Protein AF-A0A7V1BWY7-F1 (afdb_monomer_lite)

Radius of gyration: 24.0 Å; chains: 1; bounding box: 37×32×69 Å

Foldseek 3Di:
DPDLDQDDPVLLVVLVVLCPDPPHDPVSVVVSVVNVVSNVVVPPPPPDDPPPPDDDPVNVVVVVVVVVVVVVVVD

Structure (mmCIF, N/CA/C/O backbone):
data_AF-A0A7V1BWY7-F1
#
_entry.id   AF-A0A7V1BWY7-F1
#
loop_
_atom_site.group_PDB
_atom_site.id
_atom_site.type_symbol
_atom_site.label_atom_id
_atom_si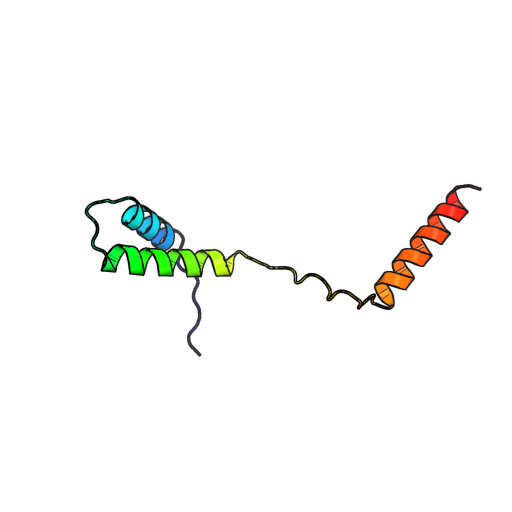te.label_alt_id
_atom_site.label_comp_id
_atom_site.label_asym_id
_atom_site.label_entity_id
_atom_site.label_seq_id
_atom_site.pdbx_PDB_ins_code
_atom_site.Cartn_x
_atom_site.Cartn_y
_atom_site.Cartn_z
_atom_site.occupancy
_atom_site.B_iso_or_equiv
_atom_site.auth_seq_id
_atom_site.auth_comp_id
_atom_site.auth_asym_id
_atom_site.auth_atom_id
_atom_site.pdbx_PDB_model_num
ATOM 1 N N . MET A 1 1 ? 14.155 -19.673 3.019 1.00 39.31 1 MET A N 1
ATOM 2 C CA . MET A 1 1 ? 13.158 -18.611 3.296 1.00 39.31 1 MET A CA 1
ATOM 3 C C . MET A 1 1 ? 13.746 -17.261 2.911 1.00 39.31 1 MET A C 1
ATOM 5 O O . MET A 1 1 ? 14.800 -16.913 3.424 1.00 39.31 1 MET A O 1
ATOM 9 N N . ALA A 1 2 ? 13.123 -16.513 1.994 1.00 50.06 2 ALA A N 1
ATOM 10 C CA . ALA A 1 2 ? 13.596 -15.175 1.641 1.00 50.06 2 ALA A CA 1
ATOM 11 C C . ALA A 1 2 ? 13.366 -14.225 2.827 1.00 50.06 2 ALA A C 1
ATOM 13 O O . ALA A 1 2 ? 12.220 -13.937 3.178 1.00 50.06 2 ALA A O 1
ATOM 14 N N . SER A 1 3 ? 14.451 -13.759 3.451 1.00 50.69 3 SER A N 1
ATOM 15 C CA . SER A 1 3 ? 14.414 -12.668 4.426 1.00 50.69 3 SER A CA 1
ATOM 16 C C . SER A 1 3 ? 13.674 -11.491 3.789 1.00 50.69 3 SER A C 1
ATOM 18 O O . SER A 1 3 ? 14.156 -10.895 2.822 1.00 50.69 3 SER A O 1
ATOM 20 N N . LYS A 1 4 ? 12.461 -11.186 4.270 1.00 61.59 4 LYS A N 1
ATOM 21 C CA . LYS A 1 4 ? 11.687 -10.014 3.839 1.00 61.59 4 LYS A CA 1
ATOM 22 C C . LYS A 1 4 ? 12.350 -8.769 4.426 1.00 61.59 4 LYS A C 1
ATOM 24 O O . LYS A 1 4 ? 11.827 -8.145 5.343 1.00 61.59 4 LYS A O 1
ATOM 29 N N . LYS A 1 5 ? 13.539 -8.439 3.921 1.00 69.62 5 LYS A N 1
ATOM 30 C CA . LYS A 1 5 ? 14.309 -7.271 4.332 1.00 69.62 5 LYS A CA 1
ATOM 31 C C . LYS A 1 5 ? 13.507 -6.034 3.948 1.00 69.62 5 LYS A C 1
ATOM 33 O O . LYS A 1 5 ? 13.235 -5.799 2.768 1.00 69.62 5 LYS A O 1
ATOM 38 N N . SER A 1 6 ? 13.075 -5.284 4.955 1.00 71.19 6 SER A N 1
ATOM 39 C CA . SER A 1 6 ? 12.422 -3.996 4.757 1.00 71.19 6 SER A CA 1
ATOM 40 C C . SER A 1 6 ? 13.333 -3.093 3.916 1.00 71.19 6 SER A C 1
ATOM 42 O O . SER A 1 6 ? 14.552 -3.097 4.130 1.00 71.19 6 SER A O 1
ATOM 44 N N . PRO A 1 7 ? 12.788 -2.324 2.960 1.00 78.69 7 PRO A N 1
ATOM 45 C CA . PRO A 1 7 ? 13.594 -1.396 2.177 1.00 78.69 7 PRO A CA 1
ATOM 46 C C . PRO A 1 7 ? 14.280 -0.379 3.100 1.00 78.69 7 PRO A C 1
ATOM 48 O O . PRO A 1 7 ? 13.692 0.095 4.073 1.00 78.69 7 PRO A O 1
ATOM 51 N N . SER A 1 8 ? 15.542 -0.058 2.809 1.00 84.31 8 SER A N 1
ATOM 52 C CA . SER A 1 8 ? 16.309 0.926 3.580 1.00 84.31 8 SER A CA 1
ATOM 53 C C . SER A 1 8 ? 15.730 2.337 3.416 1.00 84.31 8 SER A C 1
ATOM 55 O O . SER A 1 8 ? 15.089 2.639 2.406 1.00 84.31 8 SER A O 1
ATOM 57 N N . LYS A 1 9 ? 16.004 3.241 4.372 1.00 84.38 9 LYS A N 1
ATOM 58 C CA . LYS A 1 9 ? 15.578 4.657 4.304 1.00 84.38 9 LYS A CA 1
ATOM 59 C C . LYS A 1 9 ? 15.964 5.312 2.970 1.00 84.38 9 LYS A C 1
ATOM 61 O O . LYS A 1 9 ? 15.155 6.004 2.358 1.00 84.38 9 LYS A O 1
ATOM 66 N N . THR A 1 10 ? 17.169 5.026 2.479 1.00 87.69 10 THR A N 1
ATOM 67 C CA . THR A 1 10 ? 17.673 5.524 1.193 1.00 87.69 10 THR A CA 1
ATOM 68 C C . THR A 1 10 ? 16.856 5.010 0.008 1.00 87.69 10 THR A C 1
ATOM 70 O O . THR A 1 10 ? 16.547 5.780 -0.901 1.00 87.69 10 THR A O 1
ATOM 73 N N . ALA A 1 11 ? 16.468 3.730 0.011 1.00 86.69 11 ALA A N 1
ATOM 74 C CA . ALA A 1 11 ? 15.650 3.147 -1.051 1.00 86.69 11 ALA A CA 1
ATOM 75 C C . ALA A 1 11 ? 14.251 3.782 -1.097 1.00 86.69 11 ALA A C 1
ATOM 77 O O . ALA A 1 11 ? 13.778 4.157 -2.170 1.00 86.69 11 ALA A O 1
ATOM 78 N N . THR A 1 12 ? 13.633 3.992 0.067 1.00 87.06 12 THR A N 1
ATOM 79 C CA . THR A 1 12 ? 12.344 4.688 0.204 1.00 87.06 12 THR A CA 1
ATOM 80 C C . THR A 1 12 ? 12.431 6.127 -0.311 1.00 87.06 12 THR A C 1
ATOM 82 O O . THR A 1 12 ? 11.578 6.563 -1.083 1.00 87.06 12 THR A O 1
ATOM 85 N N . HIS A 1 13 ? 13.496 6.856 0.033 1.00 91.75 13 HIS A N 1
ATOM 86 C CA . HIS A 1 13 ? 13.677 8.240 -0.412 1.00 91.75 13 HIS A CA 1
ATOM 87 C C . HIS A 1 13 ? 13.898 8.348 -1.930 1.00 91.75 13 HIS A C 1
ATOM 89 O O . HIS A 1 13 ? 13.391 9.270 -2.575 1.00 91.75 13 HIS A O 1
ATOM 95 N N . ARG A 1 14 ? 14.643 7.408 -2.526 1.00 91.12 14 ARG A N 1
ATOM 96 C CA . ARG A 1 14 ? 14.809 7.333 -3.986 1.00 91.12 14 ARG A CA 1
ATOM 97 C C . ARG A 1 14 ? 13.485 7.004 -4.676 1.00 91.12 14 ARG A C 1
ATOM 99 O O . ARG A 1 14 ? 13.146 7.660 -5.655 1.00 91.12 14 ARG A O 1
ATOM 106 N N . ALA A 1 15 ? 12.713 6.060 -4.140 1.00 92.31 15 ALA A N 1
ATOM 107 C CA . ALA A 1 15 ? 11.390 5.720 -4.659 1.00 92.31 15 ALA A CA 1
ATOM 108 C C . ALA A 1 15 ? 10.427 6.923 -4.631 1.00 92.31 15 ALA A C 1
ATOM 110 O O . ALA A 1 15 ? 9.756 7.186 -5.626 1.00 92.31 15 ALA A O 1
ATOM 111 N N . ALA A 1 16 ? 10.418 7.704 -3.546 1.00 92.00 16 ALA A N 1
ATOM 112 C CA . ALA A 1 16 ? 9.623 8.930 -3.464 1.00 92.00 16 ALA A CA 1
ATOM 113 C C . ALA A 1 16 ? 10.008 9.939 -4.563 1.00 92.00 16 ALA A C 1
ATOM 115 O O . ALA A 1 16 ? 9.141 10.413 -5.293 1.00 92.00 16 ALA A O 1
ATOM 116 N N . LYS A 1 17 ? 11.312 10.182 -4.764 1.00 95.12 17 LYS A N 1
ATOM 117 C CA . LYS A 1 17 ? 11.807 11.068 -5.836 1.00 95.12 17 LYS A CA 1
ATOM 118 C C . LYS A 1 17 ? 11.392 10.596 -7.236 1.00 95.12 17 LYS A C 1
ATOM 120 O O . LYS A 1 17 ? 11.057 11.418 -8.083 1.00 95.12 17 LYS A O 1
ATOM 125 N N . VAL A 1 18 ? 11.401 9.285 -7.484 1.00 95.81 18 VAL A N 1
ATOM 126 C CA . VAL A 1 18 ? 10.977 8.696 -8.768 1.00 95.81 18 VAL A CA 1
ATOM 127 C C . VAL A 1 18 ? 9.489 8.938 -9.035 1.00 95.81 18 VAL A C 1
ATOM 129 O O . VAL A 1 18 ? 9.125 9.259 -10.165 1.00 95.81 18 VAL A O 1
ATOM 132 N N . LEU A 1 19 ? 8.634 8.828 -8.013 1.00 93.25 19 LEU A N 1
ATOM 133 C CA . LEU A 1 19 ? 7.197 9.092 -8.148 1.00 93.25 19 LEU A CA 1
ATOM 134 C C . LEU A 1 19 ? 6.889 10.570 -8.397 1.00 93.25 19 LEU A C 1
ATOM 136 O O . LEU A 1 19 ? 6.004 10.871 -9.194 1.00 93.25 19 LEU A O 1
ATOM 140 N N . SER A 1 20 ? 7.643 11.476 -7.774 1.00 95.06 20 SER A N 1
ATOM 141 C CA . SER A 1 20 ? 7.494 12.923 -7.966 1.00 95.06 20 SER A CA 1
ATOM 142 C C . SER A 1 20 ? 8.004 13.424 -9.321 1.00 95.06 20 SER A C 1
ATOM 144 O O . SER A 1 20 ? 7.709 14.555 -9.692 1.00 95.06 20 SER A O 1
ATOM 146 N N . ASN A 1 21 ? 8.766 12.620 -10.071 1.00 94.38 21 ASN A N 1
ATOM 147 C CA . ASN A 1 21 ? 9.301 13.037 -11.364 1.00 94.38 21 ASN A CA 1
ATOM 148 C C . ASN A 1 21 ? 8.307 12.728 -12.509 1.00 94.38 21 ASN A C 1
ATOM 150 O O . ASN A 1 21 ? 8.100 11.552 -12.848 1.00 94.38 21 ASN A O 1
ATOM 154 N N . PRO A 1 22 ? 7.734 13.747 -13.182 1.00 90.56 22 PRO A N 1
ATOM 155 C CA . PRO A 1 22 ? 6.773 13.538 -14.263 1.00 90.56 22 PRO A CA 1
ATOM 156 C C . PRO A 1 22 ? 7.393 12.812 -15.462 1.00 90.56 22 PRO A C 1
ATOM 158 O O . PRO A 1 22 ? 6.723 11.973 -16.062 1.00 90.56 22 PRO A O 1
ATOM 161 N N . ARG A 1 23 ? 8.688 13.022 -15.728 1.00 95.00 23 ARG A N 1
ATOM 162 C CA . ARG A 1 23 ? 9.437 12.396 -16.832 1.00 95.00 23 ARG A CA 1
ATOM 163 C C . ARG A 1 23 ? 9.832 10.944 -16.568 1.00 95.00 23 ARG A C 1
ATOM 165 O O . ARG A 1 23 ? 10.365 10.282 -17.452 1.00 95.00 23 ARG A O 1
ATOM 172 N N . SER A 1 24 ? 9.605 10.434 -15.358 1.00 92.62 24 SER A N 1
ATOM 173 C CA . SER A 1 24 ? 9.947 9.050 -15.047 1.00 92.62 24 SER A CA 1
ATOM 174 C C . SER A 1 24 ? 8.992 8.071 -15.731 1.00 92.62 24 SER A C 1
ATOM 176 O O . SER A 1 24 ? 7.776 8.301 -15.787 1.00 92.62 24 SER A O 1
ATOM 178 N N . SER A 1 25 ? 9.552 6.964 -16.220 1.00 94.50 25 SER A N 1
ATOM 179 C CA . SER A 1 25 ? 8.813 5.934 -16.946 1.00 94.50 25 SER A CA 1
ATOM 180 C C . SER A 1 25 ? 7.782 5.233 -16.055 1.00 94.50 25 SER A C 1
ATOM 182 O O . SER A 1 25 ? 7.924 5.138 -14.831 1.00 94.50 25 SER A O 1
ATOM 184 N N . LYS A 1 26 ? 6.730 4.688 -16.678 1.00 92.81 26 LYS A N 1
ATOM 185 C CA . LYS A 1 26 ? 5.668 3.947 -15.975 1.00 92.81 26 LYS A CA 1
ATOM 186 C C . LYS A 1 26 ? 6.225 2.761 -15.178 1.00 92.81 26 LYS A C 1
ATOM 188 O O . LYS A 1 26 ? 5.797 2.520 -14.050 1.00 92.81 26 LYS A O 1
ATOM 193 N N . ALA A 1 27 ? 7.218 2.064 -15.733 1.00 93.56 27 ALA A N 1
ATOM 194 C CA . ALA A 1 27 ? 7.899 0.956 -15.068 1.00 93.56 27 ALA A CA 1
ATOM 195 C C . ALA A 1 27 ? 8.655 1.414 -13.807 1.00 93.56 27 ALA A C 1
ATOM 197 O O . ALA A 1 27 ? 8.522 0.794 -12.748 1.00 93.56 27 ALA A O 1
ATOM 198 N N . ALA A 1 28 ? 9.380 2.536 -13.887 1.00 90.56 28 ALA A N 1
ATOM 199 C CA . ALA A 1 28 ? 10.108 3.097 -12.751 1.00 90.56 28 ALA A CA 1
ATOM 200 C C . ALA A 1 28 ? 9.15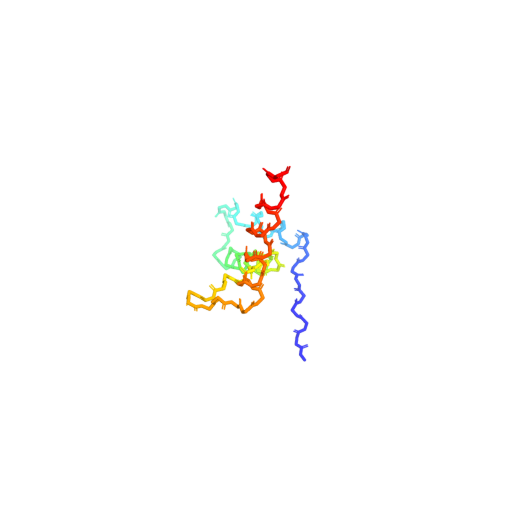8 3.525 -11.622 1.00 90.56 28 ALA A C 1
ATOM 202 O O . ALA A 1 28 ? 9.368 3.161 -10.462 1.00 90.56 28 ALA A O 1
ATOM 203 N N . LYS A 1 29 ? 8.058 4.207 -11.963 1.00 92.56 29 LYS A N 1
ATOM 204 C CA . LYS A 1 29 ? 7.011 4.589 -11.001 1.00 92.56 29 LYS A CA 1
ATOM 205 C C . LYS A 1 29 ? 6.345 3.370 -10.354 1.00 92.56 29 LYS A C 1
ATOM 207 O O . LYS A 1 29 ? 6.158 3.348 -9.140 1.00 92.56 29 LYS A O 1
ATOM 212 N N . SER A 1 30 ? 6.053 2.320 -11.125 1.00 94.69 30 SER A N 1
ATOM 213 C CA . SER A 1 30 ? 5.483 1.074 -10.588 1.00 94.69 30 SER A CA 1
ATOM 214 C C . SER A 1 30 ? 6.416 0.396 -9.574 1.00 94.69 30 SER A C 1
ATOM 216 O O . SER A 1 30 ? 5.989 0.021 -8.478 1.00 94.69 30 SER A O 1
ATOM 218 N N . SER A 1 31 ? 7.709 0.290 -9.896 1.00 91.75 31 SER A N 1
ATOM 219 C CA . SER A 1 31 ? 8.723 -0.273 -8.992 1.00 91.75 31 SER A CA 1
ATOM 220 C C . SER A 1 31 ? 8.887 0.558 -7.709 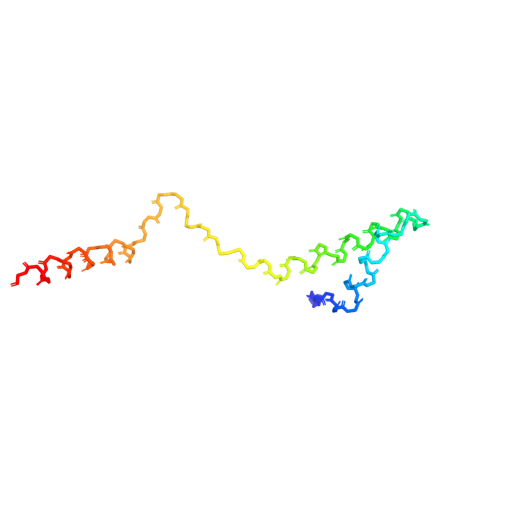1.00 91.75 31 SER A C 1
ATOM 222 O O . SER A 1 31 ? 8.925 0.018 -6.595 1.00 91.75 31 SER A O 1
ATOM 224 N N . ALA A 1 32 ? 8.889 1.888 -7.843 1.00 92.81 32 ALA A N 1
ATOM 225 C CA . ALA A 1 32 ? 8.933 2.809 -6.714 1.00 92.81 32 ALA A CA 1
ATOM 226 C C . ALA A 1 32 ? 7.710 2.651 -5.792 1.00 92.81 32 ALA A C 1
ATOM 228 O O . ALA A 1 32 ? 7.870 2.531 -4.575 1.00 92.81 32 ALA A O 1
ATOM 229 N N . GLY A 1 33 ? 6.504 2.541 -6.359 1.00 89.88 33 GLY A N 1
ATOM 230 C CA . GLY A 1 33 ? 5.274 2.294 -5.601 1.00 89.88 33 GLY A CA 1
ATOM 231 C C . GLY A 1 33 ? 5.323 0.995 -4.790 1.00 89.88 33 GLY A C 1
ATOM 232 O O . GLY A 1 33 ? 5.007 0.993 -3.599 1.00 89.88 33 GLY A O 1
ATOM 233 N N . LYS A 1 34 ? 5.815 -0.102 -5.383 1.00 90.75 34 LYS A N 1
ATOM 234 C CA . LYS A 1 34 ? 5.999 -1.386 -4.674 1.00 90.75 34 LYS A CA 1
ATOM 235 C C . LYS A 1 34 ? 6.984 -1.275 -3.508 1.00 90.75 34 LYS A C 1
ATOM 237 O O . LYS A 1 34 ? 6.785 -1.901 -2.466 1.00 90.75 34 LYS A O 1
ATOM 242 N N . THR A 1 35 ? 8.036 -0.476 -3.674 1.00 89.50 35 THR A N 1
ATOM 243 C CA . THR A 1 35 ? 9.040 -0.237 -2.628 1.00 89.50 35 THR A CA 1
ATOM 244 C C . THR A 1 35 ? 8.427 0.507 -1.440 1.00 89.50 35 THR A C 1
ATOM 246 O O . THR A 1 35 ? 8.602 0.082 -0.298 1.00 89.50 35 THR A O 1
ATOM 249 N N . LEU A 1 36 ? 7.635 1.554 -1.693 1.00 87.31 36 LEU A N 1
ATOM 250 C CA . LEU A 1 36 ? 6.944 2.299 -0.634 1.00 87.31 36 LEU A CA 1
ATOM 251 C C . LEU A 1 36 ? 5.864 1.463 0.069 1.00 87.31 36 LEU A C 1
ATOM 253 O O . LEU A 1 36 ? 5.761 1.504 1.294 1.00 87.31 36 LEU A O 1
ATOM 257 N N . ALA A 1 37 ? 5.107 0.650 -0.672 1.00 86.62 37 ALA A N 1
ATOM 258 C CA . ALA A 1 37 ? 4.099 -0.241 -0.093 1.00 86.62 37 ALA A CA 1
ATOM 259 C C . ALA A 1 37 ? 4.721 -1.256 0.883 1.00 86.62 37 ALA A C 1
ATOM 261 O O . ALA A 1 37 ? 4.219 -1.452 1.993 1.00 86.62 37 ALA A O 1
ATOM 262 N N . LYS A 1 38 ? 5.870 -1.842 0.516 1.00 83.50 38 LYS A N 1
ATOM 263 C CA . LYS A 1 38 ? 6.636 -2.720 1.414 1.00 83.50 38 LYS A CA 1
ATOM 264 C C . LYS A 1 38 ? 7.127 -1.979 2.660 1.00 83.50 38 LYS A C 1
ATOM 266 O O . LYS A 1 38 ? 7.011 -2.522 3.757 1.00 83.50 38 LYS A O 1
ATOM 271 N N . ALA A 1 39 ? 7.614 -0.745 2.516 1.00 80.44 39 ALA A N 1
ATOM 272 C CA . ALA A 1 39 ? 8.024 0.081 3.654 1.00 80.44 39 ALA A CA 1
ATOM 273 C C . ALA A 1 39 ? 6.856 0.347 4.625 1.00 80.44 39 ALA A C 1
ATOM 275 O O . ALA A 1 39 ? 7.013 0.187 5.833 1.00 80.44 39 ALA A O 1
ATOM 276 N N . SER A 1 40 ? 5.671 0.679 4.100 1.00 71.12 40 SER A N 1
ATOM 277 C CA . SER A 1 40 ? 4.468 0.958 4.898 1.00 71.12 40 SER A CA 1
ATOM 278 C C . SER A 1 40 ? 3.952 -0.273 5.654 1.00 71.12 40 SER A C 1
ATOM 280 O O . SER A 1 40 ? 3.551 -0.174 6.814 1.00 71.12 40 SER A O 1
ATOM 282 N N . SER A 1 41 ? 4.027 -1.460 5.043 1.00 66.56 41 SER A N 1
ATOM 283 C CA . SER A 1 41 ? 3.619 -2.708 5.704 1.00 66.56 41 SER A CA 1
ATOM 284 C C . SER A 1 41 ? 4.488 -3.077 6.914 1.00 66.56 41 SER A C 1
ATOM 286 O O . SER A 1 41 ? 4.020 -3.774 7.807 1.00 66.56 41 SER A O 1
ATOM 288 N N . SER A 1 42 ? 5.727 -2.578 6.976 1.00 61.81 42 SER A N 1
ATOM 289 C CA . SER A 1 42 ? 6.651 -2.846 8.083 1.00 61.81 42 SER A CA 1
ATOM 290 C C . SER A 1 42 ? 6.368 -2.009 9.333 1.00 61.81 42 SER A C 1
ATOM 292 O O . SER A 1 42 ? 6.781 -2.404 10.419 1.00 61.81 42 SER A O 1
ATOM 294 N N . THR A 1 43 ? 5.717 -0.850 9.202 1.00 60.53 43 THR A N 1
ATOM 295 C CA . THR A 1 43 ? 5.453 0.067 10.327 1.00 60.53 43 THR A CA 1
ATOM 296 C C . THR A 1 43 ? 4.013 -0.001 10.823 1.00 60.53 43 THR A C 1
ATOM 298 O O . THR A 1 43 ? 3.711 0.451 11.928 1.00 60.53 43 THR A O 1
ATOM 301 N N . ARG A 1 44 ? 3.108 -0.597 10.041 1.00 58.09 44 ARG A N 1
ATOM 302 C CA . ARG A 1 44 ? 1.708 -0.768 10.420 1.00 58.09 44 ARG A CA 1
ATOM 303 C C . ARG A 1 44 ? 1.547 -1.999 11.326 1.00 58.09 44 ARG A C 1
ATOM 305 O O . ARG A 1 44 ? 1.116 -3.058 10.882 1.00 58.09 44 ARG A O 1
ATOM 312 N N . SER A 1 45 ? 1.854 -1.837 12.615 1.00 57.66 45 SER A N 1
ATOM 313 C CA . SER A 1 45 ? 1.356 -2.731 13.670 1.00 57.66 45 SER A CA 1
ATOM 314 C C . SER A 1 45 ? -0.152 -2.515 13.809 1.00 57.66 45 SER A C 1
ATOM 316 O O . SER A 1 45 ? -0.622 -1.674 14.575 1.00 57.66 45 SER A O 1
ATOM 318 N N . VAL A 1 46 ? -0.935 -3.212 12.988 1.00 62.28 46 VAL A N 1
ATOM 319 C CA . VAL A 1 46 ? -2.384 -3.279 13.183 1.00 62.28 46 VAL A CA 1
ATOM 320 C C . VAL A 1 46 ? -2.641 -4.177 14.382 1.00 62.28 46 VAL A C 1
ATOM 322 O O . VAL A 1 46 ? -2.656 -5.401 14.268 1.00 62.28 46 VAL A O 1
ATOM 325 N N . LYS A 1 47 ? -2.837 -3.559 15.550 1.00 61.88 47 LYS A N 1
ATOM 326 C CA . LYS A 1 47 ? -3.442 -4.233 16.696 1.00 61.88 47 LYS A CA 1
ATOM 327 C C . LYS A 1 47 ? -4.846 -4.638 16.262 1.00 61.88 47 LYS A C 1
ATOM 329 O O . LYS A 1 47 ? -5.716 -3.783 16.109 1.00 61.88 47 LYS A O 1
ATOM 334 N N . SER A 1 48 ? -5.039 -5.922 15.985 1.00 66.94 48 SER A N 1
ATOM 335 C CA . SER A 1 48 ? -6.331 -6.466 15.591 1.00 66.94 48 SER A CA 1
ATOM 336 C C . SER A 1 48 ? -7.358 -6.101 16.660 1.00 66.94 48 SER A C 1
ATOM 338 O O . SER A 1 48 ? -7.161 -6.373 17.847 1.00 66.94 48 SER A O 1
ATOM 340 N N . ALA A 1 49 ? -8.437 -5.436 16.247 1.00 66.50 49 ALA A N 1
ATOM 341 C CA . ALA A 1 49 ? -9.564 -5.208 17.133 1.00 66.50 49 ALA A CA 1
ATOM 342 C C . ALA A 1 49 ? -10.123 -6.577 17.570 1.00 66.50 49 ALA A C 1
ATOM 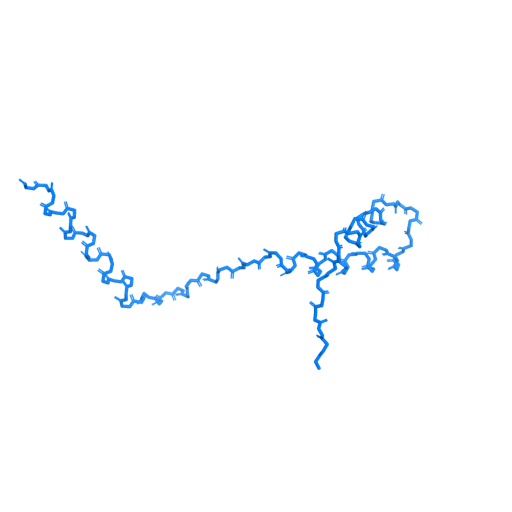344 O O . ALA A 1 49 ? -10.168 -7.502 16.748 1.00 66.50 49 ALA A O 1
ATOM 345 N N . PRO A 1 50 ? -10.515 -6.748 18.845 1.00 64.81 50 PRO A N 1
ATOM 346 C CA . PRO A 1 50 ? -11.179 -7.973 19.271 1.00 64.81 50 PRO A CA 1
ATOM 347 C C . PRO A 1 50 ? -12.443 -8.181 18.427 1.00 64.81 50 PRO A C 1
ATOM 349 O O . PRO A 1 50 ? -13.170 -7.228 18.146 1.00 64.81 50 PRO A O 1
ATOM 352 N N . LYS A 1 51 ? -12.690 -9.426 17.997 1.00 71.25 51 LYS A N 1
ATOM 353 C CA . LYS A 1 51 ? -13.889 -9.775 17.224 1.00 71.25 51 LYS A CA 1
ATOM 354 C C . LYS A 1 51 ? -15.129 -9.379 18.026 1.00 71.25 51 LYS A C 1
ATOM 356 O O . LYS A 1 51 ? -15.224 -9.706 19.214 1.00 71.25 51 LYS A O 1
ATOM 361 N N . ALA A 1 52 ? -16.067 -8.689 17.378 1.00 62.38 52 ALA A N 1
ATOM 362 C CA . ALA A 1 52 ? -17.349 -8.343 17.982 1.00 62.38 52 ALA A CA 1
ATOM 363 C C . ALA A 1 52 ? -17.993 -9.607 18.585 1.00 62.38 52 ALA A C 1
ATOM 365 O O . ALA A 1 52 ? -17.996 -10.662 17.955 1.00 62.38 52 ALA A O 1
ATOM 366 N N . GLY A 1 53 ? -18.446 -9.522 19.840 1.00 62.12 53 GLY A N 1
ATOM 367 C CA . GLY A 1 53 ? -19.029 -10.649 20.583 1.00 62.12 53 GLY A CA 1
ATOM 368 C C . GLY A 1 53 ? -18.051 -11.470 21.435 1.00 62.12 53 GLY A C 1
ATOM 369 O O . GLY A 1 53 ? -18.492 -12.220 22.301 1.00 62.12 53 GLY A O 1
ATOM 370 N N . THR A 1 54 ? -16.732 -11.301 21.287 1.00 64.25 54 THR A N 1
ATOM 371 C CA . THR A 1 54 ? -15.751 -11.967 22.167 1.00 64.25 54 THR A CA 1
ATOM 372 C C . THR A 1 54 ? -15.357 -11.073 23.343 1.00 64.25 54 THR A C 1
ATOM 374 O O . THR A 1 54 ? -14.298 -10.447 23.356 1.00 64.25 54 THR A O 1
ATOM 377 N N . VAL A 1 55 ? -16.210 -10.999 24.369 1.00 68.62 55 VAL A N 1
ATOM 378 C CA . VAL A 1 55 ? -15.787 -10.445 25.664 1.00 68.62 55 VAL A CA 1
ATOM 379 C C . VAL A 1 55 ? -14.977 -11.520 26.379 1.00 68.62 55 VAL A C 1
ATOM 381 O O . VAL A 1 55 ? -15.510 -12.544 26.804 1.00 68.62 55 VAL A O 1
ATOM 384 N N . SER A 1 56 ? -13.664 -11.322 26.494 1.00 73.44 56 SER A N 1
ATOM 385 C CA . SER A 1 56 ? -12.832 -12.265 27.237 1.00 73.44 56 SER A CA 1
ATOM 386 C C . SER A 1 56 ? -13.213 -12.250 28.721 1.00 73.44 56 SER A C 1
ATOM 388 O O . SER A 1 56 ? -13.490 -11.201 29.305 1.00 73.44 56 SER A O 1
ATOM 390 N N . ARG A 1 57 ? -13.140 -13.410 29.383 1.00 74.38 57 ARG A N 1
ATOM 391 C CA . ARG A 1 57 ? -13.383 -13.530 30.835 1.00 74.38 57 ARG A CA 1
ATOM 392 C C . ARG A 1 57 ? -12.493 -12.579 31.652 1.00 74.38 57 ARG A C 1
ATOM 394 O O . ARG A 1 57 ? -12.894 -12.106 32.714 1.00 74.38 57 ARG A O 1
ATOM 401 N N . SER A 1 58 ? -11.298 -12.264 31.141 1.00 78.19 58 SER A N 1
ATOM 402 C CA . SER A 1 58 ? -10.385 -11.278 31.730 1.00 78.19 58 SER A CA 1
ATOM 403 C C . SER A 1 58 ? -10.875 -9.835 31.579 1.00 78.19 58 SER A C 1
ATOM 405 O O . SER A 1 58 ? -10.725 -9.055 32.521 1.00 78.19 58 SER A O 1
ATOM 407 N N . ALA A 1 59 ? -11.498 -9.476 30.451 1.00 77.75 59 ALA A N 1
ATOM 408 C CA . ALA A 1 59 ? -12.127 -8.172 30.261 1.00 77.75 59 ALA A CA 1
ATOM 409 C C . ALA A 1 59 ? -13.306 -7.990 31.227 1.00 77.75 59 ALA A C 1
ATOM 411 O O . ALA A 1 59 ? -13.384 -6.959 31.897 1.00 77.75 59 ALA A O 1
ATOM 412 N N . THR A 1 60 ? -14.139 -9.022 31.397 1.00 78.81 60 THR A N 1
ATOM 413 C CA . THR A 1 60 ? -15.243 -9.010 32.369 1.00 78.81 60 THR A CA 1
ATOM 414 C C . THR A 1 60 ? -14.732 -8.861 33.802 1.00 78.81 60 THR A C 1
ATOM 416 O O . THR A 1 60 ? -15.197 -7.983 34.526 1.00 78.81 60 THR A O 1
ATOM 419 N N . LYS A 1 61 ? -13.715 -9.639 34.212 1.00 84.88 61 LYS A N 1
ATOM 420 C CA . LYS A 1 61 ? -13.114 -9.509 35.554 1.00 84.88 61 LYS A CA 1
ATOM 421 C C . LYS A 1 61 ? -12.548 -8.108 35.812 1.00 84.88 61 LYS A C 1
ATOM 423 O O . LYS A 1 61 ? -12.768 -7.569 36.892 1.00 84.88 61 LYS A O 1
ATOM 428 N N . ARG A 1 62 ? -11.859 -7.503 34.834 1.00 84.38 62 ARG A N 1
ATOM 429 C CA . ARG A 1 62 ? -11.326 -6.131 34.955 1.00 84.38 62 ARG A CA 1
ATOM 430 C C . ARG A 1 62 ? -12.426 -5.074 35.056 1.00 84.38 62 ARG A C 1
ATOM 432 O O . ARG A 1 62 ? -12.248 -4.084 35.762 1.00 84.38 62 ARG A O 1
ATOM 439 N N . ALA A 1 63 ? -13.540 -5.253 34.350 1.00 83.69 63 ALA A N 1
ATOM 440 C CA . ALA A 1 63 ? -14.681 -4.347 34.448 1.00 83.69 63 ALA A CA 1
ATOM 441 C C . ALA A 1 63 ? -15.329 -4.430 35.839 1.00 83.69 63 ALA A C 1
ATOM 443 O O . ALA A 1 63 ? -15.512 -3.406 36.494 1.00 83.69 63 ALA A O 1
ATOM 444 N N . VAL A 1 64 ? -15.575 -5.649 36.331 1.00 85.25 64 VAL A N 1
ATOM 445 C CA . VAL A 1 64 ? -16.148 -5.887 37.665 1.00 85.25 64 VAL A CA 1
ATOM 446 C C . VAL A 1 64 ? -15.240 -5.342 38.768 1.00 85.25 64 VAL A C 1
ATOM 448 O O . VAL A 1 64 ? -15.718 -4.630 39.651 1.00 85.25 64 VAL A O 1
ATOM 451 N N . SER A 1 65 ? -13.928 -5.596 38.704 1.00 83.94 65 SER A N 1
ATOM 452 C CA . SER A 1 65 ? -12.993 -5.097 39.719 1.00 83.94 65 SER A CA 1
ATOM 453 C C . SER A 1 65 ? -12.965 -3.568 39.774 1.00 83.94 65 SER A C 1
ATOM 455 O O . SER A 1 65 ? -12.964 -2.999 40.861 1.00 83.94 65 SER A O 1
ATOM 457 N N . ARG A 1 66 ? -13.022 -2.888 38.621 1.00 83.19 66 ARG A N 1
ATOM 458 C CA . ARG A 1 66 ? -13.105 -1.419 38.560 1.00 83.19 66 ARG A CA 1
ATOM 459 C C . ARG A 1 66 ? -14.378 -0.880 39.202 1.00 83.19 66 ARG A C 1
ATOM 461 O O . ARG A 1 66 ? -14.297 0.079 39.965 1.00 83.19 66 ARG A O 1
ATOM 468 N N . VAL A 1 67 ? -15.525 -1.502 38.931 1.00 82.50 67 VAL A N 1
ATOM 469 C CA . VAL A 1 67 ? -16.805 -1.099 39.532 1.00 82.50 67 VAL A CA 1
ATOM 470 C C . VAL A 1 67 ? -16.748 -1.254 41.051 1.00 82.50 67 VAL A C 1
ATOM 472 O O . VAL A 1 67 ? -17.042 -0.296 41.766 1.00 82.50 67 VAL A O 1
ATOM 475 N N . ILE A 1 68 ? -16.279 -2.400 41.550 1.00 79.69 68 ILE A N 1
ATOM 476 C CA . ILE A 1 68 ? -16.143 -2.650 42.992 1.00 79.69 68 ILE A CA 1
ATOM 477 C C . ILE A 1 68 ? -15.199 -1.624 43.632 1.00 79.69 68 ILE A C 1
ATOM 479 O O . ILE A 1 68 ? -15.594 -0.954 44.582 1.00 79.69 68 ILE A O 1
ATOM 483 N N . SER A 1 69 ? -14.003 -1.420 43.072 1.00 75.62 69 SER A N 1
ATOM 484 C CA . SER A 1 69 ? -13.030 -0.453 43.601 1.00 75.62 69 SER A CA 1
ATOM 485 C C . SER A 1 69 ? -13.514 0.998 43.565 1.00 75.62 69 SER 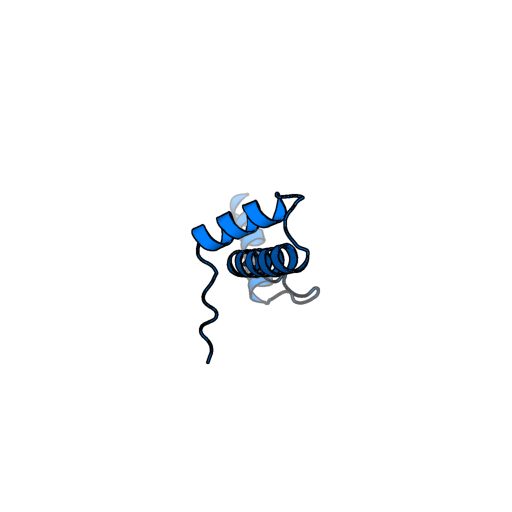A C 1
ATOM 487 O O . SER A 1 69 ? -13.086 1.804 44.387 1.00 75.62 69 SER A O 1
ATOM 489 N N . SER A 1 70 ? -14.370 1.358 42.605 1.00 75.50 70 SER A N 1
ATOM 490 C CA . SER A 1 70 ? -14.967 2.698 42.539 1.00 75.50 70 SER A CA 1
ATOM 491 C C . SER A 1 70 ? -16.074 2.894 43.578 1.00 75.50 70 SER A C 1
ATOM 493 O O . SER A 1 70 ? -16.265 3.999 44.080 1.00 75.50 70 SER 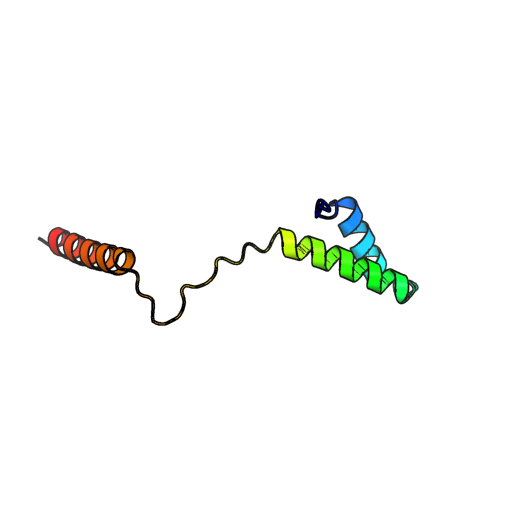A O 1
ATOM 495 N N . ARG A 1 71 ? -16.768 1.811 43.946 1.00 69.94 71 ARG A N 1
ATOM 496 C CA . ARG A 1 71 ? -17.843 1.816 44.941 1.00 69.94 71 ARG A CA 1
ATOM 497 C C . ARG A 1 71 ? -17.304 1.837 46.368 1.00 69.94 71 ARG A C 1
ATOM 499 O O . ARG A 1 71 ? -17.878 2.508 47.215 1.00 69.94 71 ARG A O 1
ATOM 506 N N . THR A 1 72 ? -16.190 1.151 46.622 1.00 65.31 72 THR A N 1
ATOM 507 C CA . THR A 1 72 ? -15.536 1.132 47.940 1.00 65.31 72 THR A CA 1
ATOM 508 C C . THR A 1 72 ? -14.748 2.402 48.248 1.00 65.31 72 THR A C 1
ATOM 510 O O . THR A 1 72 ? -14.448 2.640 49.406 1.00 65.31 72 THR A O 1
ATOM 513 N N . ARG A 1 73 ? -14.435 3.232 47.243 1.00 60.50 73 ARG A N 1
ATOM 514 C CA . ARG A 1 73 ? -13.795 4.549 47.422 1.00 60.50 73 ARG A CA 1
ATOM 515 C C . ARG A 1 73 ? -14.768 5.697 47.722 1.00 60.50 73 ARG A C 1
ATOM 517 O O . ARG A 1 73 ? -14.316 6.812 47.945 1.00 60.50 73 ARG A O 1
ATOM 524 N N . LYS A 1 74 ? -16.082 5.447 47.662 1.00 58.88 74 LYS A N 1
ATOM 525 C CA . LYS A 1 74 ? -17.143 6.426 47.970 1.00 58.88 74 LYS A CA 1
ATOM 526 C C . LYS A 1 74 ? -17.748 6.263 49.378 1.00 58.88 74 LYS A C 1
ATOM 528 O O . LYS A 1 74 ? -18.766 6.888 49.656 1.00 58.88 74 LYS A O 1
ATOM 533 N N . LYS A 1 75 ? -17.164 5.419 50.229 1.00 51.94 75 LYS A N 1
ATOM 534 C CA . LYS A 1 75 ? -17.429 5.371 51.673 1.00 51.94 75 LYS A CA 1
ATOM 535 C C . LYS A 1 75 ? -16.200 5.888 52.400 1.00 51.94 75 LYS A C 1
ATOM 537 O O . LYS A 1 75 ? -16.403 6.481 53.474 1.00 51.94 75 LYS A O 1
#

pLDDT: mean 78.08, std 13.75, range [39.31, 95.81]

Secondary structure (DSSP, 8-state):
-----PPPHHHHHHHHHHHH-TTS-HHHHHHHHHHHHHHHHHH----PPPPTT---HHHHHHHHHHHHHHHHTT-

Sequence (75 aa):
MASKKSPSKTATHRAAKVLSNPRSSKAAKSSAGKTLAKASSSTRSVKSAPKAGTVSRSATKRAVSRVISSRTRKK